Protein AF-A0A3D2Q0Q5-F1 (afdb_monomer_lite)

pLDDT: mean 94.1, std 7.13, range [58.28, 98.38]

Secondary structure (DSSP, 8-state):
-EEEEE--SHHHHHHHHHHHHHHHHHHHHHS---EEEEEE-S-TTS--SS--TTSEEES-THHHHT-TT-SEEEE-S-SSSTTT-

Structure (mmCIF, N/CA/C/O backbone):
data_AF-A0A3D2Q0Q5-F1
#
_entry.id   AF-A0A3D2Q0Q5-F1
#
loop_
_atom_site.group_PDB
_atom_site.id
_atom_site.type_symbol
_atom_site.label_atom_id
_atom_site.label_alt_id
_atom_site.label_comp_id
_atom_site.label_asym_id
_atom_site.label_entity_id
_atom_site.label_seq_id
_atom_site.pdbx_PDB_ins_code
_atom_site.Cartn_x
_atom_site.Cartn_y
_atom_site.Cartn_z
_atom_site.occupancy
_atom_site.B_iso_or_equiv
_atom_site.auth_seq_id
_atom_site.auth_comp_id
_atom_site.auth_asym_id
_atom_site.auth_atom_id
_atom_site.pdbx_PDB_model_num
ATOM 1 N N . MET A 1 1 ? -12.093 -6.030 5.446 1.00 95.62 1 MET A N 1
ATOM 2 C CA . MET A 1 1 ? -11.814 -5.713 4.040 1.00 95.62 1 MET A CA 1
ATOM 3 C C . MET A 1 1 ? -10.341 -5.380 3.905 1.00 95.62 1 MET A C 1
ATOM 5 O O . MET A 1 1 ? -9.875 -4.429 4.530 1.00 95.62 1 MET A O 1
ATOM 9 N N . ASN A 1 2 ? -9.618 -6.190 3.148 1.00 97.31 2 ASN A N 1
ATOM 10 C CA . ASN A 1 2 ? -8.186 -6.100 2.937 1.00 97.31 2 ASN A CA 1
ATOM 11 C C . ASN A 1 2 ? -7.899 -5.351 1.642 1.00 97.31 2 ASN A C 1
ATOM 13 O O . ASN A 1 2 ? -8.385 -5.719 0.574 1.00 97.31 2 ASN A O 1
ATOM 17 N N . ILE A 1 3 ? -7.075 -4.316 1.749 1.00 97.75 3 ILE A N 1
ATOM 18 C CA . ILE A 1 3 ? -6.612 -3.528 0.616 1.00 97.75 3 ILE A CA 1
ATOM 19 C C . ILE A 1 3 ? -5.158 -3.885 0.311 1.00 97.75 3 ILE A C 1
ATOM 21 O O . ILE A 1 3 ? -4.319 -3.965 1.218 1.00 97.75 3 ILE A O 1
ATOM 25 N N . GLY A 1 4 ? -4.876 -4.071 -0.975 1.00 98.38 4 GLY A N 1
ATOM 26 C CA . GLY A 1 4 ? -3.534 -4.093 -1.539 1.00 98.38 4 GLY A CA 1
ATOM 27 C C . GLY A 1 4 ? -3.257 -2.803 -2.303 1.00 98.38 4 GLY A C 1
ATOM 28 O O . GLY A 1 4 ? -4.125 -2.311 -3.020 1.00 98.38 4 GLY A O 1
ATOM 29 N N . ILE A 1 5 ? -2.062 -2.238 -2.152 1.00 98.12 5 ILE A N 1
ATOM 30 C CA . ILE A 1 5 ? -1.665 -1.010 -2.851 1.00 98.12 5 ILE A CA 1
ATOM 31 C C . ILE A 1 5 ? -0.528 -1.314 -3.820 1.00 98.12 5 ILE A C 1
ATOM 33 O O . ILE A 1 5 ? 0.491 -1.868 -3.430 1.00 98.12 5 ILE A O 1
ATOM 37 N N . LEU A 1 6 ? -0.656 -0.902 -5.074 1.00 97.81 6 LEU A N 1
ATOM 38 C CA . LEU A 1 6 ? 0.451 -0.883 -6.019 1.00 97.81 6 LEU A CA 1
ATOM 39 C C . LEU A 1 6 ? 1.018 0.534 -6.022 1.00 97.81 6 LEU A C 1
ATOM 41 O O . LEU A 1 6 ? 0.359 1.456 -6.482 1.00 97.81 6 LEU A O 1
ATOM 45 N N . GLY A 1 7 ? 2.224 0.731 -5.497 1.00 96.50 7 GLY A N 1
ATOM 46 C CA . GLY A 1 7 ? 2.857 2.047 -5.403 1.00 96.50 7 GLY A CA 1
ATOM 47 C C . GLY A 1 7 ? 2.658 2.716 -4.046 1.00 96.50 7 GLY A C 1
ATOM 48 O O . GLY A 1 7 ? 1.575 3.166 -3.686 1.00 96.50 7 GLY A O 1
ATOM 49 N N . LEU A 1 8 ? 3.755 2.849 -3.299 1.00 96.75 8 LEU A N 1
ATOM 50 C CA . LEU A 1 8 ? 3.763 3.409 -1.943 1.00 96.75 8 LEU A CA 1
ATOM 51 C C . LEU A 1 8 ? 4.649 4.666 -1.850 1.00 96.75 8 LEU A C 1
ATOM 53 O O . LEU A 1 8 ? 5.488 4.797 -0.958 1.00 96.75 8 LEU A O 1
ATOM 57 N N . GLY A 1 9 ? 4.492 5.561 -2.833 1.00 94.25 9 GLY A N 1
ATOM 58 C CA . GLY A 1 9 ? 5.082 6.905 -2.847 1.00 94.25 9 GLY A CA 1
ATOM 59 C C . GLY A 1 9 ? 4.249 7.908 -2.040 1.00 94.25 9 GLY A C 1
ATOM 60 O O . GLY A 1 9 ? 3.552 7.535 -1.100 1.00 94.25 9 GLY A O 1
ATOM 61 N N . THR A 1 10 ? 4.261 9.187 -2.424 1.00 95.38 10 THR A N 1
ATOM 62 C CA . THR A 1 10 ? 3.534 10.253 -1.707 1.00 95.38 10 THR A CA 1
ATOM 63 C C . THR A 1 10 ? 2.034 9.975 -1.576 1.00 95.38 10 THR A C 1
ATOM 65 O O . THR A 1 10 ? 1.477 10.099 -0.488 1.00 95.38 10 THR A O 1
ATOM 68 N N . VAL A 1 11 ? 1.372 9.570 -2.665 1.00 96.25 11 VAL A N 1
ATOM 69 C CA . VAL A 1 11 ? -0.077 9.313 -2.646 1.00 96.25 11 VAL A CA 1
ATOM 70 C C . VAL A 1 11 ? -0.390 8.026 -1.883 1.00 96.25 11 VAL A C 1
ATOM 72 O O . VAL A 1 11 ? -1.186 8.062 -0.949 1.00 96.25 11 VAL A O 1
ATOM 75 N N . GLY A 1 12 ? 0.278 6.914 -2.210 1.00 96.88 12 GLY A N 1
ATOM 76 C CA . GLY A 1 12 ? 0.071 5.633 -1.525 1.00 96.88 12 GLY A CA 1
ATOM 77 C C . GLY A 1 12 ? 0.323 5.710 -0.018 1.00 96.88 12 GLY A C 1
ATOM 78 O O . GLY A 1 12 ? -0.495 5.237 0.769 1.00 96.88 12 GLY A O 1
ATOM 79 N N . GLY A 1 13 ? 1.397 6.381 0.408 1.00 97.31 13 GLY A N 1
ATOM 80 C CA . GLY A 1 13 ? 1.669 6.595 1.830 1.00 97.31 13 GLY A CA 1
ATOM 81 C C . GLY A 1 13 ? 0.633 7.498 2.508 1.00 97.31 13 GLY A C 1
ATOM 82 O O . GLY A 1 13 ? 0.210 7.228 3.632 1.00 97.31 13 GLY A O 1
ATOM 83 N N . GLY A 1 14 ? 0.150 8.532 1.812 1.00 97.69 14 GLY A N 1
ATOM 84 C CA . GLY A 1 14 ? -0.957 9.363 2.287 1.00 97.69 14 GLY A CA 1
ATOM 85 C C . GLY A 1 14 ? -2.242 8.560 2.509 1.00 97.69 14 GLY A C 1
ATOM 86 O O . GLY A 1 14 ? -2.894 8.727 3.539 1.00 97.69 14 GLY A O 1
ATOM 87 N N . VAL A 1 15 ? -2.568 7.643 1.592 1.00 97.12 15 VAL A N 1
ATOM 88 C CA . VAL A 1 15 ? -3.720 6.736 1.718 1.00 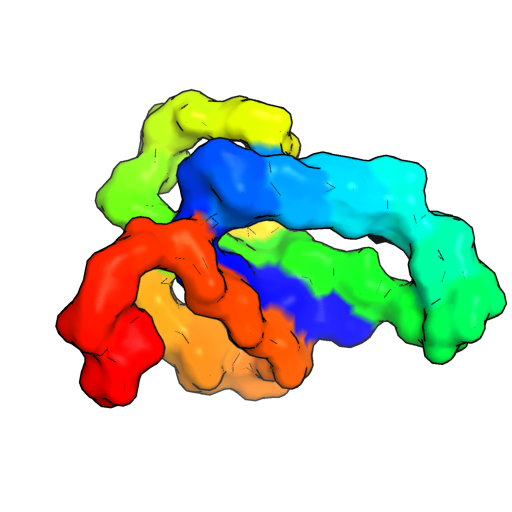97.12 15 VAL A CA 1
ATOM 89 C C . VAL A 1 15 ? -3.594 5.860 2.965 1.00 97.12 15 VAL A C 1
ATOM 91 O O . VAL A 1 15 ? -4.534 5.820 3.759 1.00 97.12 15 VAL A O 1
ATOM 94 N N . VAL A 1 16 ? -2.436 5.228 3.194 1.00 97.25 16 VAL A N 1
ATOM 95 C CA . VAL A 1 16 ? -2.191 4.428 4.412 1.00 97.25 16 VAL A CA 1
ATOM 96 C C . VAL A 1 16 ? -2.420 5.265 5.672 1.00 97.25 16 VAL A C 1
ATOM 98 O O . VAL A 1 16 ? -3.159 4.854 6.566 1.00 97.25 16 VAL A O 1
ATOM 101 N N . ASN A 1 17 ? -1.850 6.470 5.727 1.00 97.06 17 ASN A N 1
ATOM 102 C CA . ASN A 1 17 ? -1.990 7.354 6.883 1.00 97.06 17 ASN A CA 1
ATOM 103 C C . ASN A 1 17 ? -3.447 7.760 7.144 1.00 97.06 17 ASN A C 1
ATOM 105 O O . ASN A 1 17 ? -3.899 7.739 8.290 1.00 97.06 17 ASN A O 1
ATOM 109 N N . VAL A 1 18 ? -4.196 8.124 6.098 1.00 96.31 18 VAL A N 1
ATOM 110 C CA . VAL A 1 18 ? -5.601 8.536 6.224 1.00 96.31 18 VAL A CA 1
ATOM 111 C C . VAL A 1 18 ? -6.481 7.365 6.652 1.00 96.31 18 VAL A C 1
ATOM 113 O O . VAL A 1 18 ? -7.320 7.551 7.535 1.00 96.31 18 VAL A O 1
ATOM 116 N N . LEU A 1 19 ? -6.287 6.175 6.079 1.00 95.44 19 LEU A N 1
ATOM 117 C CA . LEU A 1 19 ? -7.062 4.991 6.450 1.00 95.44 19 LEU A CA 1
ATOM 118 C C . LEU A 1 19 ? -6.793 4.579 7.899 1.00 95.44 19 LEU A C 1
ATOM 120 O O . LEU A 1 19 ? -7.744 4.396 8.654 1.00 95.44 19 LEU A O 1
ATOM 124 N N . ASN A 1 20 ? -5.526 4.536 8.319 1.00 94.19 20 ASN A N 1
ATOM 125 C CA . ASN A 1 20 ? -5.166 4.197 9.697 1.00 94.19 20 ASN A CA 1
ATOM 126 C C . ASN A 1 20 ? -5.720 5.222 10.696 1.00 94.19 20 ASN A C 1
ATOM 128 O O . ASN A 1 20 ? -6.337 4.855 11.693 1.00 94.19 20 ASN A O 1
ATOM 132 N N . LYS A 1 21 ? -5.562 6.523 10.414 1.00 96.00 21 LYS A N 1
ATOM 133 C CA . LYS A 1 21 ? -6.027 7.594 11.308 1.00 96.00 21 LYS A CA 1
ATOM 134 C C . LYS A 1 21 ? -7.548 7.612 11.480 1.00 96.00 21 LYS A C 1
ATOM 136 O O . LYS A 1 21 ? -8.032 7.989 12.543 1.00 96.00 21 LYS A O 1
ATOM 141 N N . ASN A 1 22 ? -8.298 7.247 10.441 1.00 95.81 22 ASN A N 1
ATOM 142 C CA . ASN A 1 22 ? -9.758 7.352 10.429 1.00 95.81 22 ASN A CA 1
ATOM 143 C C . ASN A 1 22 ? -10.465 5.994 10.534 1.00 95.81 22 ASN A C 1
ATOM 145 O O . ASN A 1 22 ? -11.680 5.943 10.350 1.00 95.81 22 ASN A O 1
ATOM 149 N N . GLN A 1 23 ? -9.744 4.910 10.839 1.00 94.88 23 GLN A N 1
ATOM 150 C CA . GLN A 1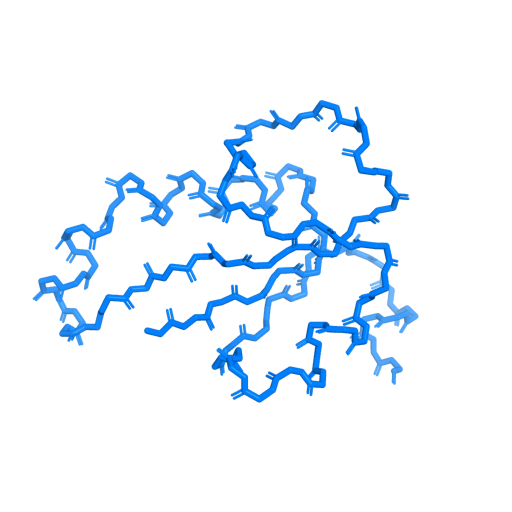 23 ? -10.262 3.540 10.801 1.00 94.88 23 GLN A CA 1
ATOM 151 C C . GLN A 1 23 ? -11.580 3.385 11.572 1.00 94.88 23 GLN A C 1
ATOM 153 O O . GLN A 1 23 ? -12.562 2.896 11.016 1.00 94.88 23 GLN A O 1
ATOM 158 N N . SER A 1 24 ? -11.639 3.871 12.817 1.00 95.88 24 SER A N 1
ATOM 159 C CA . SER A 1 24 ? -12.841 3.783 13.657 1.00 95.88 24 SER A CA 1
ATOM 160 C C . SER A 1 24 ? -14.036 4.546 13.076 1.00 95.88 24 SER A C 1
ATOM 162 O O . SER A 1 24 ? -15.165 4.064 13.133 1.00 95.88 24 SER A O 1
ATOM 164 N N . GLU A 1 25 ? -13.810 5.727 12.495 1.00 97.69 25 GLU A N 1
ATOM 165 C CA . GLU A 1 25 ? -14.886 6.542 11.915 1.00 97.69 25 GLU A CA 1
ATOM 166 C C . GLU A 1 25 ? -15.373 5.955 10.581 1.00 97.69 25 GLU A C 1
ATOM 168 O O . GLU A 1 25 ? -16.577 5.914 10.323 1.00 97.69 25 GLU A O 1
ATOM 173 N N . ILE A 1 26 ? -14.458 5.435 9.756 1.00 95.94 26 ILE A N 1
ATOM 174 C CA . ILE A 1 26 ? -14.793 4.714 8.523 1.00 95.94 26 ILE A CA 1
ATOM 175 C C . ILE A 1 26 ? -15.619 3.471 8.856 1.00 95.94 26 ILE A C 1
ATOM 177 O O . ILE A 1 26 ? -16.671 3.268 8.248 1.00 95.94 26 ILE A O 1
ATOM 181 N N . ALA A 1 27 ? -15.201 2.678 9.845 1.00 97.06 27 ALA A N 1
ATOM 182 C CA . ALA A 1 27 ? -15.931 1.493 10.284 1.00 97.06 27 ALA A CA 1
ATOM 183 C C . ALA A 1 27 ? -17.325 1.848 10.813 1.00 97.06 27 ALA A C 1
ATOM 185 O O . ALA A 1 27 ? -18.306 1.211 10.439 1.00 97.06 27 ALA A O 1
ATOM 186 N N . ARG A 1 28 ? -17.444 2.920 11.606 1.00 97.69 28 ARG A N 1
ATOM 187 C CA . ARG A 1 28 ? -18.732 3.405 12.121 1.00 97.69 28 ARG A CA 1
ATOM 188 C C . ARG A 1 28 ? -19.708 3.802 11.008 1.00 97.69 28 ARG A C 1
ATOM 190 O O . ARG A 1 28 ? -20.903 3.566 11.153 1.00 97.69 28 ARG A O 1
ATOM 197 N N . ARG A 1 29 ? -19.227 4.423 9.924 1.00 96.56 29 ARG A N 1
ATOM 198 C CA . ARG A 1 29 ? -20.081 4.896 8.815 1.00 96.56 29 ARG A CA 1
ATOM 199 C C . ARG A 1 29 ? -20.382 3.828 7.773 1.00 96.56 29 ARG A C 1
ATOM 201 O O . ARG A 1 29 ? -21.490 3.792 7.252 1.00 96.56 29 ARG A O 1
ATOM 208 N N . SER A 1 30 ? -19.391 3.008 7.437 1.00 95.06 30 SER A N 1
ATOM 209 C CA . SER A 1 30 ? -19.496 2.003 6.372 1.00 95.06 30 SER A CA 1
ATOM 210 C C . SER A 1 30 ? -19.930 0.626 6.873 1.00 95.06 30 SER A C 1
ATOM 212 O O . SER A 1 30 ? -20.342 -0.205 6.072 1.00 95.06 30 SER A O 1
ATOM 214 N N . GLY A 1 31 ? -19.809 0.358 8.178 1.00 96.12 31 GLY A N 1
ATOM 215 C CA . GLY A 1 31 ? -19.968 -0.979 8.752 1.00 96.12 31 GLY A CA 1
ATOM 216 C C . GLY A 1 31 ? -18.803 -1.927 8.444 1.00 96.12 31 GLY A C 1
ATOM 217 O O . GLY A 1 31 ? -18.864 -3.100 8.806 1.00 96.12 31 GLY A O 1
ATOM 218 N N . VAL A 1 32 ? -17.742 -1.448 7.784 1.00 95.19 32 VAL A N 1
ATOM 219 C CA . VAL A 1 32 ? -16.628 -2.274 7.311 1.00 95.19 32 VAL A CA 1
ATOM 220 C C . VAL A 1 32 ? -15.313 -1.812 7.931 1.00 95.19 32 VAL A C 1
ATOM 222 O O . VAL A 1 32 ? -14.919 -0.653 7.819 1.00 95.19 32 VAL A O 1
ATOM 225 N N . ASN A 1 33 ? -14.580 -2.757 8.520 1.00 95.38 33 ASN A N 1
ATOM 226 C CA . ASN A 1 33 ? -13.188 -2.540 8.900 1.00 95.38 33 ASN A CA 1
ATOM 227 C C . ASN A 1 33 ? -12.296 -2.660 7.663 1.00 95.38 33 ASN A C 1
ATOM 229 O O . ASN A 1 33 ? -12.175 -3.740 7.072 1.00 95.38 33 ASN A O 1
ATOM 233 N N . ILE A 1 34 ? -11.684 -1.543 7.282 1.00 94.69 34 ILE A N 1
ATOM 234 C CA . ILE A 1 34 ? -10.747 -1.450 6.164 1.00 94.69 34 ILE A CA 1
ATOM 235 C C . ILE A 1 34 ? -9.324 -1.468 6.715 1.00 94.69 34 ILE A C 1
ATOM 237 O O . ILE A 1 34 ? -9.023 -0.755 7.671 1.00 94.69 34 ILE A O 1
ATOM 241 N N . GLN A 1 35 ? -8.457 -2.268 6.100 1.00 94.62 35 GLN A N 1
ATOM 242 C CA . GLN A 1 35 ? -7.040 -2.329 6.443 1.00 94.62 35 GLN A CA 1
ATOM 243 C C . GLN A 1 35 ? -6.179 -2.505 5.194 1.00 94.62 35 GLN A C 1
ATOM 245 O O . GLN A 1 35 ? -6.480 -3.329 4.329 1.00 94.62 35 GLN A O 1
ATOM 250 N N . VAL A 1 36 ? -5.090 -1.741 5.107 1.00 97.31 36 VAL A N 1
ATOM 251 C CA . VAL A 1 36 ? -4.046 -1.976 4.104 1.00 97.31 36 VAL A CA 1
ATOM 252 C C . VAL A 1 36 ? -3.153 -3.088 4.630 1.00 97.31 36 VAL A C 1
ATOM 254 O O . VAL A 1 36 ? -2.679 -3.015 5.758 1.00 97.31 36 VAL A O 1
ATOM 257 N N . THR A 1 37 ? -2.960 -4.130 3.828 1.00 97.62 37 THR A N 1
ATOM 258 C CA . THR A 1 37 ? -2.239 -5.345 4.253 1.00 97.62 37 THR A CA 1
ATOM 259 C C . THR A 1 37 ? -1.004 -5.619 3.408 1.00 97.62 37 THR A C 1
ATOM 261 O O . THR A 1 37 ? -0.037 -6.198 3.896 1.00 97.62 37 THR A O 1
ATOM 264 N N . HIS A 1 38 ? -1.021 -5.188 2.146 1.00 98.31 38 HIS A N 1
ATOM 265 C CA . HIS A 1 38 ? 0.042 -5.443 1.184 1.00 98.31 38 HIS A CA 1
ATOM 266 C C . HIS A 1 38 ? 0.362 -4.172 0.405 1.00 98.31 38 HIS A C 1
ATOM 268 O O . HIS A 1 38 ? -0.544 -3.393 0.091 1.00 98.31 38 HIS A O 1
ATOM 274 N N . ALA A 1 39 ? 1.634 -3.988 0.055 1.00 98.00 39 ALA A N 1
ATOM 275 C CA . ALA A 1 39 ? 2.026 -2.948 -0.883 1.00 98.00 39 ALA A CA 1
ATOM 276 C C . ALA A 1 39 ? 3.143 -3.403 -1.832 1.00 98.00 39 ALA A C 1
ATOM 278 O O . ALA A 1 39 ? 4.166 -3.923 -1.392 1.00 98.00 39 ALA A O 1
ATOM 279 N N . ALA A 1 40 ? 2.955 -3.172 -3.132 1.00 97.88 40 ALA A N 1
ATOM 280 C CA . ALA A 1 40 ? 3.967 -3.407 -4.151 1.00 97.88 40 ALA A CA 1
ATOM 281 C C . ALA A 1 40 ? 4.785 -2.133 -4.375 1.00 97.88 40 ALA A C 1
ATOM 283 O O . ALA A 1 40 ? 4.235 -1.042 -4.561 1.00 97.88 40 ALA A O 1
ATOM 284 N N . VAL A 1 41 ? 6.107 -2.255 -4.322 1.00 96.75 41 VAL A N 1
ATOM 285 C CA . VAL A 1 41 ? 7.056 -1.139 -4.339 1.00 96.75 41 VAL A CA 1
ATOM 286 C C . VAL A 1 41 ? 8.299 -1.518 -5.132 1.00 96.75 41 VAL A C 1
ATOM 288 O O . VAL A 1 41 ? 8.677 -2.679 -5.180 1.00 96.75 41 VAL A O 1
ATOM 291 N N . ARG A 1 42 ? 8.980 -0.542 -5.740 1.00 94.56 42 ARG A N 1
ATOM 292 C CA . ARG A 1 42 ? 10.217 -0.830 -6.490 1.00 94.56 42 ARG A CA 1
ATOM 293 C C . ARG A 1 42 ? 11.404 -1.140 -5.584 1.00 94.56 42 ARG A C 1
ATOM 295 O O . ARG A 1 42 ? 12.227 -1.973 -5.938 1.00 94.56 42 ARG A O 1
ATOM 302 N N . ASP A 1 43 ? 11.485 -0.481 -4.435 1.00 95.06 43 ASP A N 1
ATOM 303 C CA . ASP A 1 43 ? 12.545 -0.666 -3.446 1.00 95.06 43 ASP A CA 1
ATOM 304 C C . ASP A 1 43 ? 11.911 -0.819 -2.063 1.00 95.06 43 ASP A C 1
ATOM 306 O O . ASP A 1 43 ? 11.202 0.077 -1.601 1.00 95.06 43 ASP A O 1
ATOM 310 N N . ILE A 1 44 ? 12.132 -1.969 -1.426 1.00 95.38 44 ILE A N 1
ATOM 311 C CA . ILE A 1 44 ? 11.590 -2.300 -0.103 1.00 95.38 44 ILE A CA 1
ATOM 312 C C . ILE A 1 44 ? 12.280 -1.530 1.029 1.00 95.38 44 ILE A C 1
ATOM 314 O O . ILE A 1 44 ? 11.659 -1.331 2.067 1.00 95.38 44 ILE A O 1
ATOM 318 N N . ASN A 1 45 ? 13.516 -1.068 0.817 1.00 93.50 45 ASN A N 1
ATOM 319 C CA . ASN A 1 45 ? 14.322 -0.372 1.824 1.00 93.50 45 ASN A CA 1
ATOM 320 C C . ASN A 1 45 ? 14.175 1.154 1.750 1.00 93.50 45 ASN A C 1
ATOM 322 O O . ASN A 1 45 ? 14.749 1.867 2.567 1.00 93.50 45 ASN A O 1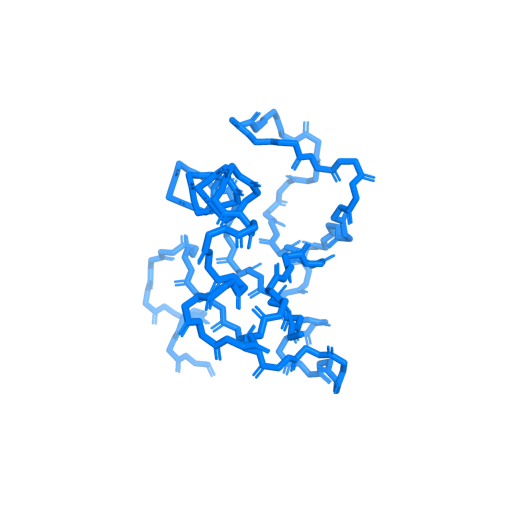
ATOM 326 N N . GLN A 1 46 ? 13.433 1.664 0.765 1.00 94.06 46 GLN A N 1
ATOM 327 C CA . GLN A 1 46 ? 13.176 3.090 0.623 1.00 94.06 46 GLN A CA 1
ATOM 328 C C . GLN A 1 46 ? 12.364 3.617 1.815 1.00 94.06 46 GLN A C 1
ATOM 330 O O . GLN A 1 46 ? 11.288 3.089 2.106 1.00 94.06 46 GLN A O 1
ATOM 335 N N . ASP A 1 47 ? 12.823 4.716 2.417 1.00 94.38 47 ASP A N 1
ATOM 336 C CA . ASP A 1 47 ? 12.078 5.440 3.450 1.00 94.38 47 ASP A CA 1
ATOM 337 C C . ASP A 1 47 ? 10.700 5.896 2.951 1.00 94.38 47 ASP A C 1
ATOM 339 O O . ASP A 1 47 ? 10.527 6.338 1.807 1.00 94.38 47 ASP A O 1
ATOM 343 N N . ARG A 1 48 ? 9.696 5.822 3.833 1.00 95.31 48 ARG A N 1
ATOM 344 C CA . ARG A 1 48 ? 8.302 6.144 3.504 1.00 95.31 48 ARG A CA 1
ATOM 345 C C . ARG A 1 48 ? 7.675 7.078 4.517 1.00 95.31 48 ARG A C 1
ATOM 347 O O . ARG A 1 48 ? 7.996 7.073 5.697 1.00 95.31 48 ARG A O 1
ATOM 354 N N . ILE A 1 49 ? 6.690 7.832 4.044 1.00 96.50 49 ILE A N 1
ATOM 355 C CA . ILE A 1 49 ? 5.921 8.783 4.856 1.00 96.50 49 ILE A CA 1
ATOM 356 C C . ILE A 1 49 ? 4.836 8.118 5.721 1.00 96.50 49 ILE A C 1
ATOM 358 O O . ILE A 1 49 ? 4.035 8.817 6.340 1.00 96.50 49 ILE A O 1
ATOM 362 N N . CYS A 1 50 ? 4.737 6.790 5.699 1.00 96.50 50 CYS A N 1
ATOM 363 C CA . CYS A 1 50 ? 3.705 6.017 6.378 1.00 96.50 50 CYS A CA 1
ATOM 364 C C . CYS A 1 50 ? 4.322 4.799 7.076 1.00 96.50 50 CYS A C 1
ATOM 366 O O . CYS A 1 50 ? 5.357 4.303 6.619 1.00 96.50 50 CYS A O 1
ATOM 368 N N . PRO A 1 51 ? 3.687 4.281 8.141 1.00 94.75 51 PRO A N 1
ATOM 369 C CA . PRO A 1 51 ? 4.147 3.060 8.787 1.00 94.75 51 PRO A CA 1
ATOM 370 C C . PRO A 1 51 ? 4.045 1.875 7.822 1.00 94.75 51 PRO A C 1
ATOM 372 O O . PRO A 1 51 ? 3.086 1.766 7.053 1.00 94.75 51 PRO A O 1
ATOM 375 N N . THR A 1 52 ? 5.034 0.984 7.877 1.00 95.38 52 THR A N 1
ATOM 376 C CA . THR A 1 52 ? 5.075 -0.233 7.048 1.00 95.38 52 THR A CA 1
ATOM 377 C C . THR A 1 52 ? 5.257 -1.514 7.847 1.00 95.38 52 THR A C 1
ATOM 379 O O . THR A 1 52 ? 5.193 -2.589 7.264 1.00 95.38 52 THR A O 1
ATOM 382 N N . ASP A 1 53 ? 5.378 -1.427 9.174 1.00 91.31 53 ASP A N 1
ATOM 383 C CA . ASP A 1 53 ? 5.687 -2.563 10.056 1.00 91.31 53 ASP A CA 1
ATOM 384 C C . ASP A 1 53 ? 4.659 -3.705 9.970 1.00 91.31 53 ASP A C 1
ATOM 386 O O . ASP A 1 53 ? 4.957 -4.858 10.273 1.00 91.31 53 ASP A O 1
ATOM 390 N N . HIS A 1 54 ? 3.435 -3.387 9.544 1.00 89.81 54 HIS A N 1
ATOM 391 C CA . HIS A 1 54 ? 2.331 -4.337 9.389 1.00 89.81 54 HIS A CA 1
ATOM 392 C C . HIS A 1 54 ? 1.952 -4.596 7.926 1.00 89.81 54 HIS A C 1
ATOM 394 O O . HIS A 1 54 ? 0.971 -5.289 7.660 1.00 89.81 54 HIS A O 1
ATOM 400 N N . LEU A 1 55 ? 2.704 -4.033 6.977 1.00 96.00 55 LEU A N 1
ATOM 401 C CA . LEU A 1 55 ? 2.478 -4.221 5.550 1.00 96.00 55 LEU A CA 1
ATOM 402 C C . LEU A 1 55 ? 3.410 -5.303 5.018 1.00 96.00 55 LEU A C 1
ATOM 404 O O . LEU A 1 55 ? 4.626 -5.237 5.191 1.00 96.00 55 LEU A O 1
ATOM 408 N N . LYS A 1 56 ? 2.857 -6.261 4.276 1.00 97.38 56 LYS A N 1
ATOM 409 C CA . LYS A 1 56 ? 3.678 -7.140 3.448 1.00 97.38 56 LYS A CA 1
ATOM 410 C C . LYS A 1 56 ? 4.120 -6.366 2.206 1.00 97.38 56 LYS A C 1
ATOM 412 O O . LYS A 1 56 ? 3.322 -6.135 1.294 1.00 97.38 56 LYS A O 1
ATOM 417 N N . LEU A 1 57 ? 5.381 -5.939 2.199 1.00 97.75 57 LEU A N 1
ATOM 418 C CA . LEU A 1 57 ? 5.995 -5.299 1.040 1.00 97.75 57 LEU A CA 1
ATOM 419 C C . LEU A 1 57 ? 6.466 -6.354 0.040 1.00 97.75 57 LEU A C 1
ATOM 421 O O . LEU A 1 57 ? 7.039 -7.373 0.422 1.00 97.75 57 LEU A O 1
ATOM 425 N N . THR A 1 58 ? 6.237 -6.092 -1.240 1.00 97.69 58 THR A N 1
ATOM 426 C CA . THR A 1 58 ? 6.701 -6.938 -2.342 1.00 97.69 58 THR A CA 1
ATOM 427 C C . THR A 1 58 ? 7.200 -6.076 -3.495 1.00 97.69 58 THR A C 1
ATOM 429 O O . THR A 1 58 ? 6.811 -4.915 -3.622 1.00 97.69 58 THR A O 1
ATOM 432 N N . GLN A 1 59 ? 8.079 -6.628 -4.326 1.00 97.06 59 GLN A N 1
ATOM 433 C CA . GLN A 1 59 ? 8.481 -6.007 -5.592 1.00 97.06 59 GLN A CA 1
ATOM 434 C C . GLN A 1 59 ? 7.659 -6.522 -6.778 1.00 97.06 59 GLN A C 1
ATOM 436 O O . GLN A 1 59 ? 7.759 -5.963 -7.868 1.00 97.06 59 GLN A O 1
ATOM 441 N N . ASP A 1 60 ? 6.824 -7.543 -6.562 1.00 96.31 60 ASP A N 1
ATOM 442 C CA . ASP A 1 60 ? 5.950 -8.110 -7.581 1.00 96.31 60 ASP A CA 1
ATOM 443 C C . ASP A 1 60 ? 4.488 -7.661 -7.361 1.00 96.31 60 ASP A C 1
ATOM 445 O O . ASP A 1 60 ? 3.832 -8.116 -6.420 1.00 96.31 60 ASP A O 1
ATOM 449 N N . PRO A 1 61 ? 3.933 -6.773 -8.210 1.00 95.50 61 PRO A N 1
ATOM 450 C CA . PRO A 1 61 ? 2.540 -6.347 -8.092 1.00 95.50 61 PRO A CA 1
ATOM 451 C C . PRO A 1 61 ? 1.535 -7.485 -8.324 1.00 95.50 61 PRO A C 1
ATOM 453 O O . PRO A 1 61 ? 0.413 -7.419 -7.812 1.00 95.50 61 PRO A O 1
ATOM 456 N N . PHE A 1 62 ? 1.911 -8.551 -9.035 1.00 96.06 62 PHE A N 1
ATOM 457 C CA . PHE A 1 62 ? 1.021 -9.681 -9.295 1.00 96.06 62 PHE A CA 1
ATOM 458 C C . PHE A 1 62 ? 0.781 -10.538 -8.049 1.00 96.06 62 PHE A C 1
ATOM 460 O O . PHE A 1 62 ? -0.283 -11.149 -7.939 1.00 96.06 62 PHE A O 1
ATOM 467 N N . GLU A 1 63 ? 1.684 -10.512 -7.063 1.00 97.50 63 GLU A N 1
ATOM 468 C CA . GLU A 1 63 ? 1.434 -11.100 -5.740 1.00 97.50 63 GLU A CA 1
ATOM 469 C C . GLU A 1 63 ? 0.287 -10.412 -4.992 1.00 97.50 63 GLU A C 1
ATOM 471 O O . GLU A 1 63 ? -0.265 -10.991 -4.060 1.00 97.50 63 GLU A O 1
ATOM 476 N N . ILE A 1 64 ? -0.064 -9.178 -5.366 1.00 97.81 64 ILE A N 1
ATOM 477 C CA . ILE A 1 64 ? -1.195 -8.438 -4.801 1.00 97.81 64 ILE A CA 1
ATOM 478 C C . ILE A 1 64 ? -2.446 -8.663 -5.643 1.00 97.81 64 ILE A C 1
ATOM 480 O O . ILE A 1 64 ? -3.483 -9.035 -5.102 1.00 97.81 64 ILE A O 1
ATOM 484 N N . VAL A 1 65 ? -2.351 -8.478 -6.961 1.00 96.94 65 VAL A N 1
ATOM 485 C CA . VAL A 1 65 ? -3.506 -8.588 -7.867 1.00 96.94 65 VAL A CA 1
ATOM 486 C C . VAL A 1 65 ? -4.108 -9.995 -7.863 1.00 96.94 65 VAL A C 1
ATOM 488 O O . VAL A 1 65 ? -5.326 -10.138 -7.900 1.00 96.94 65 VAL A O 1
ATOM 491 N N . ASN A 1 66 ? -3.276 -11.035 -7.764 1.00 97.44 66 ASN A N 1
ATOM 492 C CA . ASN A 1 66 ? -3.735 -12.426 -7.772 1.00 97.44 66 ASN A CA 1
ATOM 493 C C . ASN A 1 66 ? -4.058 -12.978 -6.371 1.00 97.44 66 ASN A C 1
ATOM 495 O O . ASN A 1 66 ? -4.372 -14.161 -6.230 1.00 97.44 66 ASN A O 1
ATOM 499 N N . ASN A 1 67 ? -3.959 -12.165 -5.316 1.00 97.69 67 ASN A N 1
ATOM 500 C CA . ASN A 1 67 ? -4.170 -12.627 -3.949 1.00 97.69 67 ASN A CA 1
ATOM 501 C C . ASN A 1 67 ? -5.657 -12.652 -3.594 1.00 97.69 67 ASN A C 1
ATOM 503 O O . ASN A 1 67 ? -6.278 -11.612 -3.399 1.00 97.69 67 ASN A O 1
ATOM 507 N N . THR A 1 68 ? -6.208 -13.850 -3.400 1.00 97.19 68 THR A N 1
ATOM 508 C CA . THR A 1 68 ? -7.623 -14.044 -3.047 1.00 97.19 68 THR A CA 1
ATOM 509 C C . THR A 1 68 ? -8.010 -13.486 -1.675 1.00 97.19 68 THR A C 1
ATOM 511 O O . THR A 1 68 ? -9.195 -13.388 -1.380 1.00 97.19 68 THR A O 1
ATOM 514 N N . ASN A 1 69 ? -7.040 -13.140 -0.819 1.00 97.31 69 ASN A N 1
ATOM 515 C CA . ASN A 1 69 ? -7.295 -12.488 0.468 1.00 97.31 69 ASN A CA 1
ATOM 516 C C . ASN A 1 69 ? -7.369 -10.958 0.363 1.00 97.31 69 ASN A C 1
ATOM 518 O O . ASN A 1 69 ? -7.586 -1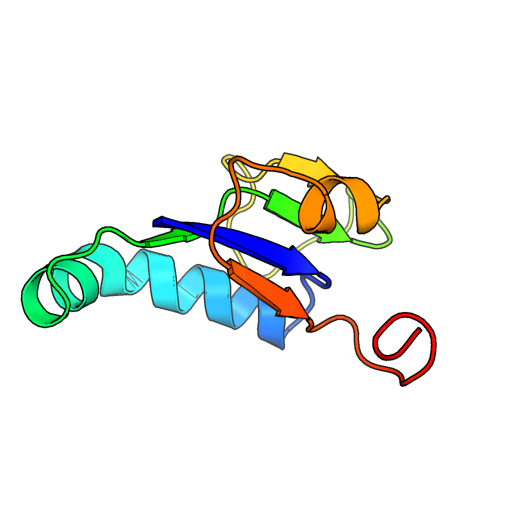0.309 1.387 1.00 97.31 69 ASN A O 1
ATOM 522 N N . ILE A 1 70 ? -7.134 -10.375 -0.816 1.00 98.25 70 ILE A N 1
ATOM 523 C CA . ILE A 1 70 ? -7.221 -8.935 -1.067 1.00 98.25 70 ILE A CA 1
ATOM 524 C C . ILE A 1 70 ? -8.554 -8.646 -1.754 1.00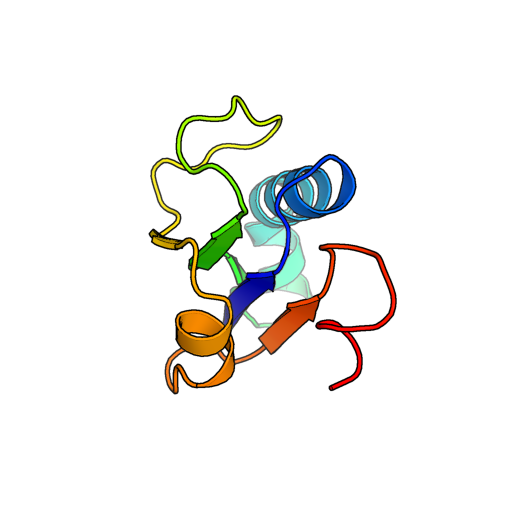 98.25 70 ILE A C 1
ATOM 526 O O . ILE A 1 70 ? -8.836 -9.160 -2.830 1.00 98.25 70 ILE A O 1
ATOM 530 N N . ASP A 1 71 ? -9.371 -7.807 -1.120 1.00 97.88 71 ASP A N 1
ATOM 531 C CA . ASP A 1 71 ? -10.710 -7.467 -1.606 1.00 97.88 71 ASP A CA 1
ATOM 532 C C . ASP A 1 71 ? -10.667 -6.340 -2.648 1.00 97.88 71 ASP A C 1
ATOM 534 O O . ASP A 1 71 ? -11.487 -6.291 -3.562 1.00 97.88 71 ASP A O 1
ATOM 538 N N . ILE A 1 72 ? -9.734 -5.394 -2.484 1.00 97.50 72 ILE A N 1
ATOM 539 C CA . ILE A 1 72 ? -9.589 -4.208 -3.337 1.00 97.50 72 ILE A CA 1
ATOM 540 C C . ILE A 1 72 ? -8.106 -3.946 -3.598 1.00 97.50 72 ILE A C 1
ATOM 542 O O . ILE A 1 72 ? -7.298 -3.899 -2.667 1.00 97.50 72 ILE A O 1
ATOM 546 N N . VAL A 1 73 ? -7.770 -3.698 -4.864 1.00 97.88 73 VAL A N 1
ATOM 547 C CA . VAL A 1 73 ? -6.448 -3.226 -5.288 1.00 97.88 73 VAL A CA 1
ATOM 548 C C . VAL A 1 73 ? -6.519 -1.738 -5.623 1.00 97.88 73 VAL A C 1
ATOM 550 O O . VAL A 1 73 ? -7.398 -1.307 -6.367 1.00 97.88 73 VAL A O 1
ATOM 553 N N . LEU A 1 74 ? -5.589 -0.951 -5.082 1.00 97.50 74 LEU A N 1
ATOM 554 C CA . LEU A 1 74 ? -5.401 0.460 -5.424 1.00 97.50 74 LEU A CA 1
ATOM 555 C C . LEU A 1 74 ? -4.127 0.617 -6.258 1.00 97.50 74 LEU A C 1
ATOM 557 O O . LEU A 1 74 ? -3.035 0.386 -5.744 1.00 97.50 74 LEU A O 1
ATOM 561 N N . GLU A 1 75 ? -4.249 1.027 -7.518 1.00 95.69 75 GLU A N 1
ATOM 562 C CA . GLU A 1 75 ? -3.103 1.334 -8.385 1.00 95.69 75 GLU A CA 1
ATOM 563 C C . GLU A 1 75 ? -2.704 2.808 -8.227 1.00 95.69 75 GLU A C 1
ATOM 565 O O . GLU A 1 75 ? -3.520 3.704 -8.433 1.00 95.69 75 GLU A O 1
ATOM 570 N N . LEU A 1 76 ? -1.467 3.045 -7.779 1.00 95.25 76 LEU A N 1
ATOM 571 C CA . LEU A 1 76 ? -0.885 4.346 -7.432 1.00 95.25 76 LEU A CA 1
ATOM 572 C C . LEU A 1 76 ? 0.618 4.428 -7.795 1.00 95.25 76 LEU A C 1
ATOM 574 O O . LEU A 1 76 ? 1.343 5.276 -7.265 1.00 95.25 76 LEU A O 1
ATOM 578 N N . MET A 1 77 ? 1.125 3.541 -8.659 1.00 88.25 77 MET A N 1
ATOM 579 C CA . MET A 1 77 ? 2.524 3.526 -9.109 1.00 88.25 77 MET A CA 1
ATOM 580 C C . MET A 1 77 ? 2.809 4.650 -10.107 1.00 88.25 77 MET A C 1
ATOM 582 O O . MET A 1 77 ? 3.944 5.129 -10.184 1.00 88.25 77 MET A O 1
ATOM 586 N N . GLY A 1 78 ? 1.782 5.074 -10.848 1.00 81.94 78 GLY A N 1
ATOM 587 C CA . GLY A 1 78 ? 1.900 6.045 -11.928 1.00 81.94 78 GLY A CA 1
ATOM 588 C C . GLY A 1 78 ? 2.528 5.457 -13.198 1.00 81.94 78 GLY A C 1
ATOM 589 O O . GLY A 1 78 ? 3.178 4.411 -13.190 1.00 81.94 78 GLY A O 1
ATOM 590 N N . GLY A 1 79 ? 2.347 6.164 -14.316 1.00 80.94 79 GLY A N 1
ATOM 591 C CA . GLY A 1 79 ? 2.635 5.636 -15.655 1.00 80.94 79 GLY A CA 1
ATOM 592 C C . GLY A 1 79 ? 1.463 4.825 -16.219 1.00 80.94 79 GLY A C 1
ATOM 593 O O . GLY A 1 79 ? 0.490 4.563 -15.525 1.00 80.94 79 GLY A O 1
ATOM 594 N N . THR A 1 80 ? 1.521 4.474 -17.506 1.00 77.19 80 THR A N 1
ATOM 595 C CA . THR A 1 80 ? 0.390 3.856 -18.230 1.00 77.19 80 THR A CA 1
ATOM 596 C C . THR A 1 80 ? 0.648 2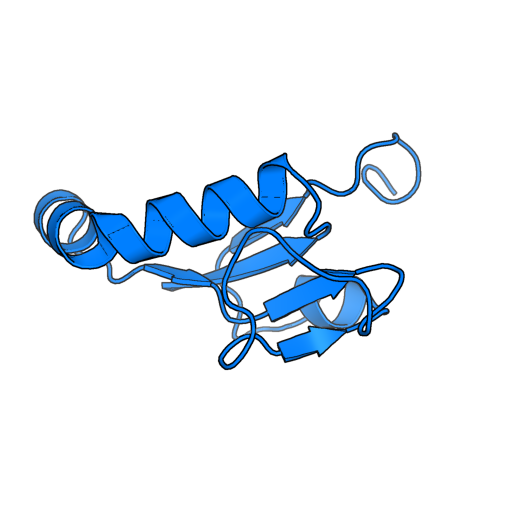.437 -18.732 1.00 77.19 80 THR A C 1
ATOM 598 O O . THR A 1 80 ? -0.275 1.844 -19.269 1.00 77.19 80 THR A O 1
ATOM 601 N N . GLY A 1 81 ? 1.868 1.903 -18.593 1.00 78.62 81 GLY A N 1
ATOM 602 C CA . GLY A 1 81 ? 2.206 0.528 -18.998 1.00 78.62 81 GLY A CA 1
ATOM 603 C C . GLY A 1 81 ? 1.610 -0.493 -18.028 1.00 78.62 81 GLY A C 1
ATOM 604 O O . GLY A 1 81 ? 0.460 -0.881 -18.181 1.00 78.62 81 GLY A O 1
ATOM 605 N N . LEU A 1 82 ? 2.349 -0.815 -16.957 1.00 73.00 82 LEU A N 1
ATOM 606 C CA . LEU A 1 82 ? 1.919 -1.741 -15.889 1.00 73.00 82 LEU A CA 1
ATOM 607 C C . LEU A 1 82 ? 0.566 -1.407 -15.238 1.00 73.00 82 LEU A C 1
ATOM 609 O O . LEU A 1 82 ? -0.033 -2.266 -14.610 1.00 73.00 82 LEU A O 1
ATOM 613 N N . ALA A 1 83 ? 0.110 -0.154 -15.309 1.00 70.69 83 ALA A N 1
ATOM 614 C CA . ALA A 1 83 ? -1.190 0.235 -14.767 1.00 70.69 83 ALA A CA 1
ATOM 615 C C . ALA A 1 83 ? -2.367 -0.192 -15.667 1.00 70.69 83 ALA A C 1
ATOM 617 O O . ALA A 1 83 ? -3.495 -0.292 -15.189 1.00 70.69 83 ALA A O 1
ATOM 618 N N . LYS A 1 84 ? -2.125 -0.377 -16.973 1.00 69.31 84 LYS A N 1
ATOM 619 C CA . LYS A 1 84 ? -3.154 -0.675 -17.979 1.00 69.31 84 LYS A CA 1
ATOM 620 C C . LYS A 1 84 ? -3.102 -2.121 -18.473 1.00 69.31 84 LYS A C 1
ATOM 622 O O . LYS A 1 84 ? -4.162 -2.678 -18.751 1.00 69.31 84 LYS A O 1
ATOM 627 N N . GLU A 1 85 ? -1.898 -2.645 -18.690 1.00 58.28 85 GLU A N 1
ATOM 628 C CA . GLU A 1 85 ? -1.637 -4.011 -19.171 1.00 58.28 85 GLU A CA 1
ATOM 629 C C . GLU A 1 85 ? -1.710 -5.031 -18.035 1.00 58.28 85 GLU A C 1
ATOM 631 O O . GLU A 1 85 ? -2.308 -6.104 -18.272 1.00 58.28 85 GLU A O 1
#

Sequence (85 aa):
MNIGILGLGTVGGGVVNVLNKNQSEIARRSGVNIQVTHAAVRDINQDRICPTDHLKLTQDPFEIVNNTNIDIVLELMGGTGLAKE

Foldseek 3Di:
DEEEEEDQAPVNQVVQVVCVVCQVVCCVVVVDRYHYAEYADCDPPDDHPHDCPRYHYDVDCCCQVVDPVHPYYHYDNDDDDVVPD

Radius of gyration: 12.66 Å; chains: 1; bounding box: 34×24×33 Å